Protein AF-A0A7S4KY79-F1 (afdb_monomer_lite)

Secondary structure (DSSP, 8-state):
-HHHHHTT-HHHHHHHHHHHHHTHHHH-----EEEETTEEEE-HHHHHHHHHHHHHHHHHHHHHHHHHHHHHHHHHHHHHHHHHHHHHHHHT---GGGHHHHHHHHHHHHHHHHHHHHHHHHHHHHHHHHHHTT----TT---HHHHHHHHHHH-

Radius of gyration: 24.1 Å; chains: 1; bounding box: 53×26×84 Å

Sequence (155 aa):
TVISKLQDQVEDWLDVLNQLRASRSIFDTVETEKSFGPVTIDFSKVQHGVAMKYDMWHKELIVAFSSILLEKFRQRFNEIHQCRVQLEDQLFVQETSQAVLFLTLMQDLESRKEVWERDNQTFGRAERTLSKHRFRFPSDWFYFENVEGEMMAFM

Structure (mmCIF, N/CA/C/O backbone):
data_AF-A0A7S4KY79-F1
#
_entry.id   AF-A0A7S4KY79-F1
#
loop_
_atom_site.group_PDB
_atom_site.id
_atom_site.type_symbol
_atom_site.label_atom_id
_atom_site.label_alt_id
_atom_site.label_comp_id
_atom_site.label_asym_id
_atom_site.label_entity_id
_atom_site.label_seq_id
_atom_site.pdbx_PDB_ins_code
_atom_site.Cartn_x
_atom_site.Cartn_y
_atom_site.Cartn_z
_atom_site.occupancy
_atom_site.B_iso_or_equiv
_atom_site.auth_seq_id
_atom_site.auth_comp_id
_atom_site.auth_asym_id
_atom_site.auth_atom_id
_atom_site.pdbx_PDB_model_num
ATOM 1 N N . THR A 1 1 ? -3.082 16.019 7.728 1.00 53.12 1 THR A N 1
ATOM 2 C CA . THR A 1 1 ? -3.513 14.757 8.392 1.00 53.12 1 THR A CA 1
ATOM 3 C C . THR A 1 1 ? -2.325 13.806 8.423 1.00 53.12 1 THR A C 1
ATOM 5 O O . THR A 1 1 ? -1.380 14.070 7.700 1.00 53.12 1 THR A O 1
ATOM 8 N N . VAL A 1 2 ? -2.298 12.726 9.214 1.00 58.41 2 VAL A N 1
ATOM 9 C CA . VAL A 1 2 ? -1.157 11.766 9.195 1.00 58.41 2 VAL A CA 1
ATOM 10 C C . VAL A 1 2 ? -0.864 11.254 7.770 1.00 58.41 2 VAL A C 1
ATOM 12 O O . VAL A 1 2 ? 0.290 11.167 7.372 1.00 58.41 2 VAL A O 1
ATOM 15 N N . ILE A 1 3 ? -1.915 11.094 6.961 1.00 63.16 3 ILE A N 1
ATOM 16 C CA . ILE A 1 3 ? -1.880 10.748 5.530 1.00 63.16 3 ILE A CA 1
ATOM 17 C C . ILE A 1 3 ? -0.969 11.675 4.702 1.00 63.16 3 ILE A C 1
ATOM 19 O O . ILE A 1 3 ? -0.220 11.205 3.858 1.00 63.16 3 ILE A O 1
ATOM 23 N N . SER A 1 4 ? -0.966 12.988 4.967 1.00 63.44 4 SER A N 1
ATOM 24 C CA . SER A 1 4 ? -0.142 13.942 4.206 1.00 63.44 4 SER A CA 1
ATOM 25 C C . SER A 1 4 ? 1.340 13.910 4.591 1.00 63.44 4 SER A C 1
ATOM 27 O O . SER A 1 4 ? 2.151 14.519 3.904 1.00 63.44 4 SER A O 1
ATOM 29 N N . LYS A 1 5 ? 1.693 13.250 5.704 1.00 61.88 5 LYS A N 1
ATOM 30 C CA . LYS A 1 5 ? 3.084 13.064 6.142 1.00 61.88 5 LYS A CA 1
ATOM 31 C C . LYS A 1 5 ? 3.700 11.765 5.620 1.00 61.88 5 LYS A C 1
ATOM 33 O O . LYS A 1 5 ? 4.913 11.714 5.503 1.00 61.88 5 LYS A O 1
ATOM 38 N N . LEU A 1 6 ? 2.876 10.758 5.322 1.00 67.81 6 LEU A N 1
ATOM 39 C CA . LEU A 1 6 ? 3.320 9.459 4.804 1.00 67.81 6 LEU A CA 1
ATOM 40 C C . LEU A 1 6 ? 3.678 9.502 3.308 1.00 67.81 6 LEU A C 1
ATOM 42 O O . LEU A 1 6 ? 4.477 8.691 2.855 1.00 67.81 6 LEU A O 1
ATOM 46 N N . GLN A 1 7 ? 3.124 10.470 2.561 1.00 71.81 7 GLN A N 1
ATOM 47 C CA . GLN A 1 7 ? 3.398 10.691 1.132 1.00 71.81 7 GLN A CA 1
ATOM 48 C C . GLN A 1 7 ? 3.420 9.364 0.336 1.00 71.81 7 GLN A C 1
ATOM 50 O O . GLN A 1 7 ? 2.485 8.569 0.442 1.00 71.81 7 GLN A O 1
ATOM 55 N N . ASP A 1 8 ? 4.493 9.132 -0.420 1.00 70.75 8 ASP A N 1
ATOM 56 C CA . ASP A 1 8 ? 4.641 8.090 -1.437 1.00 70.75 8 ASP A CA 1
ATOM 57 C C . ASP A 1 8 ? 5.434 6.861 -0.964 1.00 70.75 8 ASP A C 1
ATOM 59 O O . ASP A 1 8 ? 5.663 5.936 -1.748 1.00 70.75 8 ASP A O 1
ATOM 63 N N . GLN A 1 9 ? 5.889 6.847 0.292 1.00 82.81 9 GLN A N 1
ATOM 64 C CA . GLN A 1 9 ? 6.768 5.799 0.809 1.00 82.81 9 GLN A CA 1
ATOM 65 C C . GLN A 1 9 ? 5.950 4.600 1.290 1.00 82.81 9 GLN A C 1
ATOM 67 O O . GLN A 1 9 ? 5.385 4.596 2.383 1.00 82.81 9 GLN A O 1
ATOM 72 N N . VAL A 1 10 ? 5.881 3.557 0.461 1.00 86.25 10 VAL A N 1
ATOM 73 C CA . VAL A 1 10 ? 5.077 2.350 0.731 1.00 86.25 10 VAL A CA 1
ATOM 74 C C . VAL A 1 10 ? 5.493 1.653 2.034 1.00 86.25 10 VAL A C 1
ATOM 76 O O . VAL A 1 10 ? 4.640 1.094 2.723 1.00 86.25 10 VAL A O 1
ATOM 79 N N . GLU A 1 11 ? 6.772 1.710 2.409 1.00 88.12 11 GLU A N 1
ATOM 80 C CA . GLU A 1 11 ? 7.272 1.114 3.655 1.00 88.12 11 GLU A CA 1
ATOM 81 C C . GLU A 1 11 ? 6.7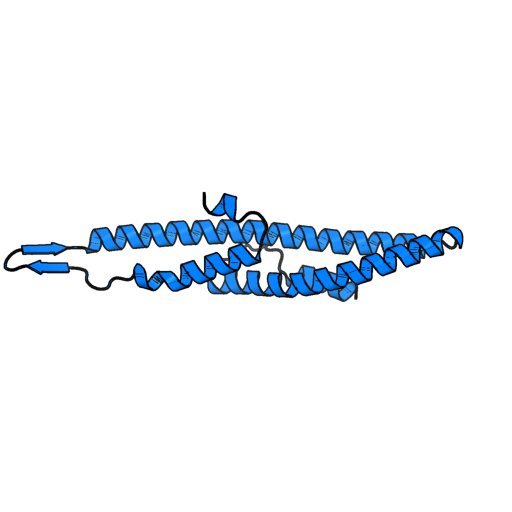25 1.811 4.907 1.00 88.12 11 GLU A C 1
ATOM 83 O O . GLU A 1 11 ? 6.226 1.137 5.809 1.00 88.12 11 GLU A O 1
ATOM 88 N N . ASP A 1 12 ? 6.692 3.145 4.924 1.00 88.25 12 ASP A N 1
ATOM 89 C CA . ASP A 1 12 ? 6.145 3.905 6.054 1.00 88.25 12 ASP A CA 1
ATOM 90 C C . ASP A 1 12 ? 4.650 3.607 6.252 1.00 88.25 12 ASP A C 1
ATOM 92 O O . ASP A 1 12 ? 4.155 3.467 7.375 1.00 88.25 12 ASP A O 1
ATOM 96 N N . TRP A 1 13 ? 3.914 3.451 5.148 1.00 90.19 13 TRP A N 1
ATOM 97 C CA . TRP A 1 13 ? 2.513 3.036 5.181 1.00 90.19 13 TRP A CA 1
ATOM 98 C C . TRP A 1 13 ? 2.330 1.632 5.761 1.00 90.19 13 TRP A C 1
ATOM 100 O O . TRP A 1 13 ? 1.423 1.413 6.571 1.00 90.19 13 TRP A O 1
ATOM 110 N N . LEU A 1 14 ? 3.183 0.682 5.370 1.00 89.56 14 LEU A N 1
ATOM 111 C CA . LEU A 1 14 ? 3.173 -0.674 5.917 1.00 89.56 14 LEU A CA 1
ATOM 112 C C . LEU A 1 14 ? 3.397 -0.663 7.432 1.00 89.56 14 LEU A C 1
ATOM 114 O O . LEU A 1 14 ? 2.678 -1.350 8.164 1.00 89.56 14 LEU A O 1
ATOM 118 N N . ASP A 1 15 ? 4.342 0.140 7.910 1.00 89.38 15 ASP A N 1
ATOM 119 C CA . ASP A 1 15 ? 4.643 0.260 9.334 1.00 89.38 15 ASP A CA 1
ATOM 120 C C . ASP A 1 15 ? 3.480 0.870 10.116 1.00 89.38 15 ASP A C 1
ATOM 122 O O . ASP A 1 15 ? 3.075 0.320 11.146 1.00 89.38 15 ASP A O 1
ATOM 126 N N . VAL A 1 16 ? 2.865 1.938 9.602 1.00 89.12 16 VAL A N 1
ATOM 127 C CA . VAL A 1 16 ? 1.680 2.542 10.228 1.00 89.12 16 VAL A CA 1
ATOM 128 C C . VAL A 1 16 ? 0.514 1.559 10.292 1.00 89.12 16 VAL A C 1
ATOM 130 O O . VAL A 1 16 ? -0.136 1.455 11.334 1.00 89.12 16 VAL A O 1
ATOM 133 N N . LEU A 1 17 ? 0.244 0.802 9.225 1.00 89.00 17 LEU A N 1
ATOM 134 C CA . LEU A 1 17 ? -0.842 -0.184 9.220 1.00 89.00 17 LEU A CA 1
ATOM 135 C C . LEU A 1 17 ? -0.587 -1.329 10.209 1.00 89.00 17 LEU A C 1
ATOM 137 O O . LEU A 1 17 ? -1.511 -1.754 10.912 1.00 89.00 17 LEU A O 1
ATOM 141 N N . ASN A 1 18 ? 0.662 -1.785 10.326 1.00 88.31 18 ASN A N 1
ATOM 142 C CA . ASN A 1 18 ? 1.048 -2.794 11.312 1.00 88.31 18 ASN A CA 1
ATOM 143 C C . ASN A 1 18 ? 0.886 -2.276 12.748 1.00 88.31 18 ASN A C 1
ATOM 145 O O . ASN A 1 18 ? 0.319 -2.975 13.593 1.00 88.31 18 ASN A O 1
ATOM 149 N N . GLN A 1 19 ? 1.311 -1.040 13.022 1.00 87.31 19 GLN A N 1
ATOM 150 C CA . GLN A 1 19 ? 1.137 -0.402 14.330 1.00 87.31 19 GLN A CA 1
ATOM 151 C C . GLN A 1 19 ? -0.341 -0.185 14.670 1.00 87.31 19 GLN A C 1
ATOM 153 O O . GLN A 1 19 ? -0.767 -0.466 15.791 1.00 87.31 19 GLN A O 1
ATOM 158 N N . LEU A 1 20 ? -1.151 0.253 13.701 1.00 85.94 20 LEU A N 1
ATOM 159 C CA . LEU A 1 20 ? -2.594 0.427 13.872 1.00 85.94 20 LEU A CA 1
ATOM 160 C C . LEU A 1 20 ? -3.285 -0.896 14.211 1.00 85.94 20 LEU A C 1
ATOM 162 O O . LEU A 1 20 ? -4.198 -0.938 15.035 1.00 85.94 20 LEU A O 1
ATOM 166 N N . ARG A 1 21 ? -2.849 -1.995 13.590 1.00 83.50 21 ARG A N 1
ATOM 167 C CA . ARG A 1 21 ? -3.358 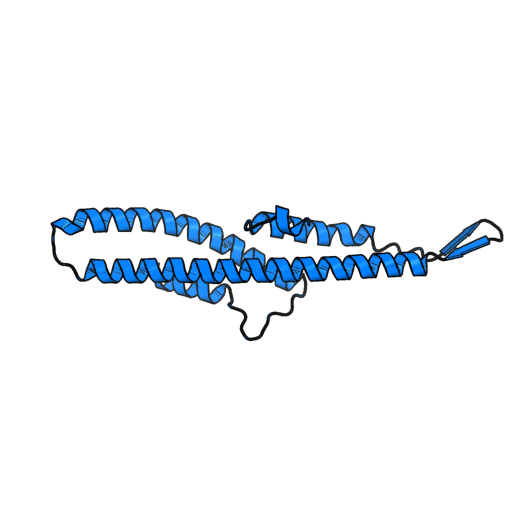-3.332 13.901 1.00 83.50 21 ARG A CA 1
ATOM 168 C C . ARG A 1 21 ? -2.957 -3.777 15.307 1.00 83.50 21 ARG A C 1
ATOM 170 O O . ARG A 1 21 ? -3.791 -4.344 16.009 1.00 83.50 21 ARG A O 1
ATOM 177 N N . ALA A 1 22 ? -1.711 -3.533 15.709 1.00 84.81 22 ALA A N 1
ATOM 178 C CA . ALA A 1 22 ? -1.210 -3.897 17.032 1.00 84.81 22 ALA A CA 1
ATOM 179 C C . ALA A 1 22 ? -1.895 -3.103 18.157 1.00 84.81 22 ALA A C 1
ATOM 181 O O . ALA A 1 22 ? -2.168 -3.654 19.217 1.00 84.81 22 ALA A O 1
ATOM 182 N N . SER A 1 23 ? -2.232 -1.833 17.917 1.00 83.50 23 SER A N 1
ATOM 183 C CA . SER A 1 23 ? -2.888 -0.976 18.911 1.00 83.50 23 SER A CA 1
ATOM 184 C C 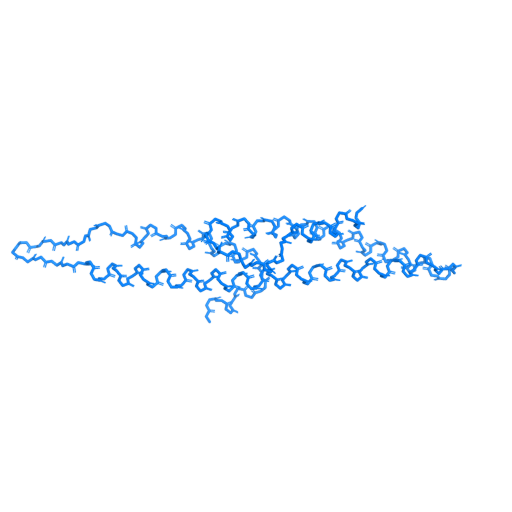. SER A 1 23 ? -4.372 -1.279 19.124 1.00 83.50 23 SER A C 1
ATOM 186 O O . SER A 1 23 ? -4.954 -0.770 20.079 1.00 83.50 23 SER A O 1
ATOM 188 N N . ARG A 1 24 ? -4.992 -2.141 18.301 1.00 80.56 24 ARG A N 1
ATOM 189 C CA . ARG A 1 24 ? -6.413 -2.510 18.421 1.00 80.56 24 ARG A CA 1
ATOM 190 C C . ARG A 1 24 ? -6.790 -2.980 19.830 1.00 80.56 24 ARG A C 1
ATOM 192 O O . ARG A 1 24 ? -7.827 -2.579 20.344 1.00 80.56 24 ARG A O 1
ATOM 199 N N . SER A 1 25 ? -5.925 -3.761 20.478 1.00 76.00 25 SER A N 1
ATOM 200 C CA . SER A 1 25 ? -6.184 -4.289 21.824 1.00 76.00 25 SER A CA 1
ATOM 201 C C . SER A 1 25 ? -6.292 -3.207 22.901 1.00 76.00 25 SER A C 1
ATOM 203 O O . SER A 1 25 ? -6.847 -3.466 23.960 1.00 76.00 25 SER A O 1
ATOM 205 N N . ILE A 1 26 ? -5.764 -2.003 22.654 1.00 75.31 26 ILE A N 1
ATOM 206 C CA . ILE A 1 26 ? -5.868 -0.857 23.572 1.00 75.31 26 ILE A CA 1
ATOM 207 C C . ILE A 1 26 ? -7.297 -0.293 23.566 1.00 75.31 26 ILE A C 1
ATOM 209 O O . ILE A 1 26 ? -7.742 0.281 24.555 1.00 75.31 26 ILE A O 1
ATOM 213 N N . PHE A 1 27 ? -8.017 -0.457 22.455 1.00 70.94 27 PHE A N 1
ATOM 214 C CA . PHE A 1 27 ? -9.378 0.047 22.279 1.00 70.94 27 PHE A CA 1
ATOM 215 C C . PHE A 1 27 ? -10.452 -0.999 22.628 1.00 70.94 27 PHE A C 1
ATOM 217 O O . PHE A 1 27 ? -11.588 -0.622 22.913 1.00 70.94 27 PHE A O 1
ATOM 224 N N . ASP A 1 28 ? -10.090 -2.285 22.671 1.00 68.00 28 ASP A N 1
ATOM 225 C CA . ASP A 1 28 ? -10.958 -3.408 23.053 1.00 68.00 28 ASP A CA 1
ATOM 226 C C . ASP A 1 28 ? -11.011 -3.591 24.593 1.00 68.00 28 ASP A C 1
ATOM 228 O O . ASP A 1 28 ? -10.607 -4.620 25.139 1.00 68.00 28 ASP A O 1
ATOM 232 N N . THR A 1 29 ? -11.501 -2.586 25.329 1.00 68.12 29 THR A N 1
ATOM 233 C CA . THR A 1 29 ? -11.747 -2.721 26.780 1.00 68.12 29 THR A CA 1
ATOM 234 C C . THR A 1 29 ? -13.028 -3.520 27.028 1.00 68.12 29 THR A C 1
ATOM 236 O O . THR A 1 29 ? -14.097 -3.131 26.570 1.00 68.12 29 THR A O 1
ATOM 239 N N . VAL A 1 30 ? -12.936 -4.616 27.788 1.00 66.31 30 VAL A N 1
ATOM 240 C CA . VAL A 1 30 ? -14.064 -5.542 28.039 1.00 66.31 30 VAL A CA 1
ATOM 241 C C . VAL A 1 30 ? -15.009 -5.047 29.146 1.00 66.31 30 VAL A C 1
ATOM 243 O O . VAL A 1 30 ? -16.166 -5.446 29.208 1.00 66.31 30 VAL A O 1
ATOM 246 N N . GLU A 1 31 ? -14.529 -4.179 30.038 1.00 75.19 31 GLU A N 1
ATOM 247 C CA . GLU A 1 31 ? -15.269 -3.749 31.229 1.00 75.19 31 GLU A CA 1
ATOM 248 C C . GLU A 1 31 ? -16.308 -2.671 30.871 1.00 75.19 31 GLU A C 1
ATOM 250 O O . GLU A 1 31 ? -15.979 -1.496 30.720 1.00 75.19 31 GLU A O 1
ATOM 255 N N . THR A 1 32 ? -17.563 -3.077 30.668 1.00 80.75 32 THR A N 1
ATOM 256 C CA . THR A 1 32 ? -18.662 -2.202 30.216 1.00 80.75 32 THR A CA 1
ATOM 257 C C . THR A 1 32 ? -19.258 -1.354 31.330 1.00 80.75 32 THR A C 1
ATOM 259 O O . THR A 1 32 ? -19.921 -0.361 31.054 1.00 80.75 32 THR A O 1
ATOM 262 N N . GLU A 1 33 ? -19.025 -1.713 32.587 1.00 84.81 33 GLU A N 1
ATOM 263 C CA . GLU A 1 33 ? -19.564 -1.010 33.741 1.00 84.81 33 GLU A CA 1
ATOM 264 C C . GLU A 1 33 ? -18.609 -1.077 34.927 1.00 84.81 33 GLU A C 1
ATOM 266 O O . GLU A 1 33 ? -17.835 -2.022 35.073 1.00 84.81 33 GLU A O 1
ATOM 271 N N . LYS A 1 34 ? -18.676 -0.078 35.805 1.00 88.31 34 LYS A N 1
ATOM 272 C CA . LYS A 1 34 ? -17.945 -0.090 37.069 1.00 88.31 34 LYS A CA 1
ATOM 273 C C . LYS A 1 34 ? -18.809 0.431 38.196 1.00 88.31 34 LYS A C 1
ATOM 275 O O . LYS A 1 34 ? -19.352 1.534 38.124 1.00 88.31 34 LYS A O 1
ATOM 280 N N . SER A 1 35 ? -18.896 -0.373 39.248 1.00 89.56 35 SER A N 1
ATOM 281 C CA . SER A 1 35 ? -19.703 -0.078 40.426 1.00 89.56 35 SER A CA 1
ATOM 282 C C . SER A 1 35 ? -18.836 0.424 41.580 1.00 89.56 35 SER A C 1
ATOM 284 O O . SER A 1 35 ? -17.790 -0.143 41.892 1.00 89.56 35 SER A O 1
ATOM 286 N N . PHE A 1 36 ? -19.293 1.493 42.226 1.00 89.75 36 PHE A N 1
ATOM 287 C CA . PHE A 1 36 ? -18.709 2.114 43.408 1.00 89.75 36 PHE A CA 1
ATOM 288 C C . PHE A 1 36 ? -19.808 2.260 44.467 1.00 89.75 36 PHE A C 1
ATOM 290 O O . PHE A 1 36 ? -20.601 3.204 44.439 1.00 89.75 36 PHE A O 1
ATOM 297 N N . GLY A 1 37 ? -19.884 1.307 45.400 1.00 89.06 37 GLY A N 1
ATOM 298 C CA . GLY A 1 37 ? -20.979 1.262 46.373 1.00 89.06 37 GLY A CA 1
ATOM 299 C C . GLY A 1 37 ? -22.343 1.184 45.663 1.00 89.06 37 GLY A C 1
ATOM 300 O O . GLY A 1 37 ? -22.531 0.271 44.864 1.00 89.06 37 GLY A O 1
ATOM 301 N N . PRO A 1 38 ? -23.288 2.112 45.912 1.00 90.06 38 PRO A N 1
ATOM 302 C CA . PRO A 1 38 ? -24.603 2.119 45.264 1.00 90.06 38 PRO A CA 1
ATOM 303 C C . PRO A 1 38 ? -24.623 2.762 43.862 1.00 90.06 38 PRO A C 1
ATOM 305 O O . PRO A 1 38 ? -25.692 2.865 43.266 1.00 90.06 38 PRO A O 1
ATOM 308 N N . VAL A 1 39 ? -23.489 3.250 43.347 1.00 91.12 39 VAL A N 1
ATOM 309 C CA . VAL A 1 39 ? -23.406 3.937 42.047 1.00 91.12 39 VAL A CA 1
ATOM 310 C C . VAL A 1 39 ? -22.769 3.020 41.008 1.00 91.12 39 VAL A C 1
ATOM 312 O O . VAL A 1 39 ? -21.678 2.507 41.241 1.00 91.12 39 VAL A O 1
ATOM 315 N N . THR A 1 40 ? -23.390 2.884 39.836 1.00 89.81 40 THR A N 1
ATOM 316 C CA . THR A 1 40 ? -22.839 2.155 38.682 1.00 89.81 40 THR A CA 1
ATOM 317 C C . THR A 1 40 ? -22.633 3.118 37.519 1.00 89.81 40 THR A C 1
ATOM 319 O O . THR A 1 40 ? -23.539 3.867 37.155 1.00 89.81 40 THR A O 1
ATOM 322 N N . ILE A 1 41 ? -21.431 3.119 36.948 1.00 89.62 41 ILE A N 1
ATOM 323 C CA . ILE A 1 41 ? -21.083 3.896 35.756 1.00 89.62 41 ILE A CA 1
ATOM 324 C C . ILE A 1 41 ? -21.033 2.941 34.565 1.00 89.62 41 ILE A C 1
ATOM 326 O O . ILE A 1 41 ? -20.264 1.987 34.593 1.00 89.62 41 ILE A O 1
ATOM 330 N N . ASP A 1 42 ? -21.819 3.220 33.525 1.00 88.38 42 ASP A N 1
ATOM 331 C CA . ASP A 1 42 ? -21.831 2.479 32.259 1.00 88.38 42 ASP A CA 1
ATOM 332 C C . ASP A 1 42 ? -20.888 3.140 31.237 1.00 88.38 42 ASP A C 1
ATOM 334 O O . ASP A 1 42 ? -21.054 4.304 30.857 1.00 88.38 42 ASP A O 1
ATOM 338 N N . PHE A 1 43 ? -19.889 2.388 30.782 1.00 87.50 43 PHE A N 1
ATOM 339 C CA . PHE A 1 43 ? -18.914 2.793 29.774 1.00 87.50 43 PHE A CA 1
ATOM 340 C C . PHE A 1 43 ? -19.285 2.350 28.353 1.00 87.50 43 PHE A C 1
ATOM 342 O O . PHE A 1 43 ? -18.603 2.757 27.409 1.00 87.50 43 PHE A O 1
ATOM 349 N N . SER A 1 44 ? -20.365 1.588 28.157 1.00 86.69 44 SER A N 1
ATOM 350 C CA . SER A 1 44 ? -20.747 0.995 26.863 1.00 86.69 44 SER A CA 1
ATOM 351 C C . SER A 1 44 ? -20.852 2.035 25.745 1.00 86.69 44 SER A C 1
ATOM 353 O O . SER A 1 44 ? -20.376 1.821 24.630 1.00 86.69 44 SER A O 1
ATOM 355 N N . LYS A 1 45 ? -21.417 3.217 26.037 1.00 85.50 45 LYS A N 1
ATOM 356 C CA . LYS A 1 45 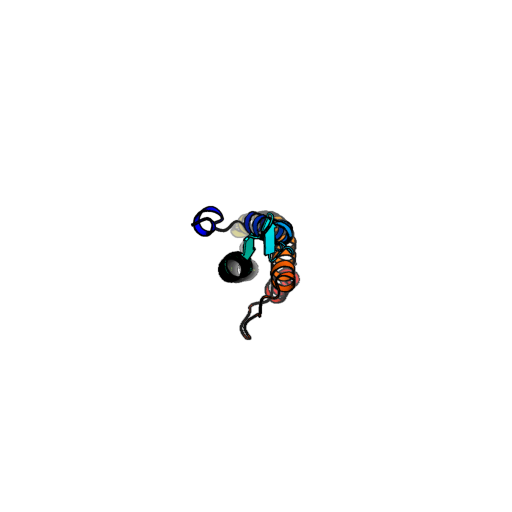? -21.511 4.320 25.060 1.00 85.50 45 LYS A CA 1
ATOM 357 C C . LYS A 1 45 ? -20.143 4.877 24.665 1.00 85.50 45 LYS A C 1
ATOM 359 O O . LYS A 1 45 ? -19.924 5.190 23.496 1.00 85.50 45 LYS A O 1
ATOM 364 N N . VAL A 1 46 ? -19.232 5.011 25.630 1.00 86.00 46 VAL A N 1
ATOM 365 C CA . VAL A 1 46 ? -17.872 5.513 25.388 1.00 86.00 46 VAL A CA 1
ATOM 366 C C . VAL A 1 46 ? -17.088 4.494 24.567 1.00 86.00 46 VAL A C 1
ATOM 368 O O . VAL A 1 46 ? -16.487 4.868 23.564 1.00 86.00 46 VAL A O 1
ATOM 371 N N . GLN A 1 47 ? -17.168 3.213 24.929 1.00 83.44 47 GLN A N 1
ATOM 372 C CA . GLN A 1 47 ? -16.541 2.116 24.188 1.00 83.44 47 GLN A CA 1
ATOM 373 C C . GLN A 1 47 ? -17.036 2.054 22.744 1.00 83.44 47 GLN A C 1
ATOM 375 O O . GLN A 1 47 ? -16.226 2.035 21.819 1.00 83.44 47 GLN A O 1
ATOM 380 N N . HIS A 1 48 ? -18.353 2.117 22.532 1.00 85.94 48 HIS A N 1
ATOM 381 C CA . HIS A 1 48 ? -18.926 2.135 21.189 1.00 85.94 48 HIS A CA 1
ATOM 382 C C . HIS A 1 48 ? -18.435 3.339 20.371 1.00 85.94 48 HIS A C 1
ATOM 384 O O . HIS A 1 48 ? -18.051 3.188 19.213 1.00 85.94 48 HIS A O 1
ATOM 390 N N . GLY A 1 49 ? -18.380 4.531 20.977 1.00 88.19 49 GLY A N 1
ATOM 391 C CA . GLY A 1 49 ? -17.863 5.730 20.314 1.00 88.19 49 GLY A CA 1
ATOM 392 C C . GLY A 1 49 ? -16.381 5.629 19.933 1.00 88.19 49 GLY A C 1
ATOM 393 O O . GLY A 1 49 ? -15.990 6.083 18.857 1.00 88.19 49 GLY A O 1
ATOM 394 N N . VAL A 1 50 ? -15.557 5.019 20.789 1.00 87.44 50 VAL A N 1
ATOM 395 C CA . VAL A 1 50 ? -14.131 4.776 20.521 1.00 87.44 50 VAL A CA 1
ATOM 396 C C . VAL A 1 50 ? -13.954 3.750 19.400 1.00 87.44 50 VAL A C 1
ATOM 398 O O . VAL A 1 50 ? -13.221 4.024 18.450 1.00 87.44 50 VAL A O 1
ATOM 401 N N . ALA A 1 51 ? -14.673 2.625 19.459 1.00 85.75 51 ALA A N 1
ATOM 402 C CA . ALA A 1 51 ? -14.639 1.588 18.429 1.00 85.75 51 ALA A CA 1
ATOM 403 C C . ALA A 1 51 ? -15.055 2.136 17.053 1.00 85.75 51 ALA A C 1
ATOM 405 O O . ALA A 1 51 ? -14.350 1.941 16.066 1.00 85.75 51 ALA A O 1
ATOM 406 N N . MET A 1 52 ? -16.136 2.921 16.995 1.00 88.56 52 MET A N 1
ATOM 407 C CA . MET A 1 52 ? -16.594 3.550 15.751 1.00 88.56 52 MET A CA 1
ATOM 408 C C . MET A 1 52 ? -15.561 4.509 15.151 1.00 88.56 52 MET A C 1
ATOM 410 O O . MET A 1 52 ? -15.358 4.511 13.937 1.00 88.56 52 MET A O 1
ATOM 414 N N . LYS A 1 53 ? -14.871 5.308 15.979 1.00 88.81 53 LYS A N 1
ATOM 415 C CA . LYS A 1 53 ? -13.788 6.181 15.495 1.00 88.81 53 LYS A CA 1
ATOM 416 C C . LYS A 1 53 ? -12.596 5.384 14.975 1.00 88.81 53 LYS A C 1
ATOM 418 O O . LYS A 1 53 ? -12.035 5.761 13.949 1.00 88.81 53 LYS A O 1
ATOM 423 N N . TYR A 1 54 ? -12.228 4.299 15.657 1.00 87.94 54 TYR A N 1
ATOM 424 C CA . TYR A 1 54 ? -11.157 3.415 15.205 1.00 87.94 54 TYR A CA 1
ATOM 425 C C . TYR A 1 54 ? -11.487 2.805 13.838 1.00 87.94 54 TYR A C 1
ATOM 427 O O . TYR A 1 54 ? -10.680 2.923 12.919 1.00 87.94 54 TYR A O 1
ATOM 435 N N . ASP A 1 55 ? -12.682 2.232 13.672 1.00 88.00 55 ASP A N 1
ATOM 436 C CA . ASP A 1 55 ? -13.114 1.624 12.408 1.00 88.00 55 ASP A CA 1
ATOM 437 C C . ASP A 1 55 ? -13.160 2.646 11.263 1.00 88.00 55 ASP A C 1
ATOM 439 O O . ASP A 1 55 ? -12.749 2.352 10.138 1.00 88.00 55 ASP A O 1
ATOM 443 N N . MET A 1 56 ? -13.619 3.868 11.553 1.00 89.56 56 MET A N 1
ATOM 444 C CA . MET A 1 56 ? -13.625 4.973 10.594 1.00 89.56 56 MET A CA 1
ATOM 445 C C . MET A 1 56 ? -12.206 5.312 10.120 1.00 89.56 56 MET A C 1
ATOM 447 O O . MET A 1 56 ? -11.947 5.298 8.917 1.00 89.56 56 MET A O 1
ATOM 451 N N . TRP A 1 57 ? -11.272 5.556 11.045 1.00 88.44 57 TRP A N 1
ATOM 452 C CA . TRP A 1 57 ? -9.884 5.879 10.699 1.00 88.44 57 TRP A CA 1
ATOM 453 C C . TRP A 1 57 ? -9.159 4.719 10.020 1.00 88.44 57 TRP A C 1
ATOM 455 O O . TRP A 1 57 ? -8.402 4.933 9.075 1.00 88.44 57 TRP A O 1
ATOM 465 N N . HIS A 1 58 ? -9.401 3.486 10.465 1.00 89.12 58 HIS A N 1
ATOM 466 C CA . HIS A 1 58 ? -8.851 2.279 9.849 1.00 89.12 58 HIS A CA 1
ATOM 467 C C . HIS A 1 58 ? -9.282 2.162 8.388 1.00 89.12 58 HIS A C 1
ATOM 469 O O . HIS A 1 58 ? -8.434 1.981 7.512 1.00 89.12 58 HIS A O 1
ATOM 475 N N . LYS A 1 59 ? -10.574 2.366 8.107 1.00 90.44 59 LYS A N 1
ATOM 476 C CA . LYS A 1 59 ? -11.105 2.379 6.742 1.00 90.44 59 LYS A CA 1
ATOM 477 C C . LYS A 1 59 ? -10.489 3.494 5.895 1.00 90.44 59 LYS A C 1
ATOM 479 O O . LYS A 1 59 ? -10.080 3.227 4.769 1.00 90.44 59 LYS A O 1
ATOM 484 N N . GLU A 1 60 ? -10.410 4.718 6.416 1.00 90.56 60 GLU A N 1
ATOM 485 C CA . GLU A 1 60 ? -9.812 5.858 5.704 1.00 90.56 60 GLU A CA 1
ATOM 486 C C . GLU A 1 60 ? -8.345 5.606 5.338 1.00 90.56 60 GLU A C 1
ATOM 488 O O . GLU A 1 60 ? -7.943 5.841 4.198 1.00 90.56 60 GLU A O 1
ATOM 493 N N . LEU A 1 61 ? -7.554 5.078 6.278 1.00 89.81 61 LEU A N 1
ATOM 494 C CA . LEU A 1 61 ? -6.139 4.777 6.061 1.00 89.81 61 LEU A CA 1
ATOM 495 C C . LEU A 1 61 ? -5.935 3.681 5.017 1.00 89.81 61 LEU A C 1
ATOM 497 O O . LEU A 1 61 ? -5.070 3.817 4.157 1.00 89.81 61 LEU A O 1
ATOM 501 N N . ILE A 1 62 ? -6.743 2.620 5.058 1.00 91.12 62 ILE A N 1
ATOM 502 C CA . ILE A 1 62 ? -6.670 1.539 4.069 1.00 91.12 62 ILE A CA 1
ATOM 503 C C . ILE A 1 62 ? -7.018 2.052 2.674 1.00 91.12 62 ILE A C 1
ATOM 505 O O . ILE A 1 62 ? -6.322 1.722 1.717 1.00 91.12 62 ILE A O 1
ATOM 509 N N . VAL A 1 63 ? -8.077 2.859 2.552 1.00 91.19 63 VAL A N 1
ATOM 510 C CA . VAL A 1 63 ? -8.471 3.438 1.262 1.00 91.19 63 VAL A CA 1
ATOM 511 C C . VAL A 1 63 ? -7.354 4.332 0.725 1.00 91.19 63 VAL A C 1
ATOM 513 O O . VAL A 1 63 ? -6.952 4.160 -0.424 1.00 91.19 63 VAL A O 1
ATOM 516 N N . ALA A 1 64 ? -6.796 5.218 1.554 1.00 91.00 64 ALA A N 1
ATOM 517 C CA . ALA A 1 64 ? -5.683 6.077 1.156 1.00 91.00 64 ALA A CA 1
ATOM 518 C C . ALA A 1 64 ? -4.458 5.265 0.698 1.00 91.00 64 ALA A C 1
ATOM 520 O O . ALA A 1 64 ? -3.924 5.520 -0.380 1.00 91.00 64 ALA A O 1
ATOM 521 N N . PHE A 1 65 ? -4.065 4.246 1.469 1.00 91.31 65 PHE A N 1
ATOM 522 C CA . PHE A 1 65 ? -2.948 3.374 1.116 1.00 91.31 65 PHE A CA 1
ATOM 523 C C . PHE A 1 65 ? -3.190 2.617 -0.194 1.00 91.31 65 PHE A C 1
ATOM 525 O O . PHE A 1 65 ? -2.292 2.534 -1.026 1.00 91.31 65 PHE A O 1
ATOM 532 N N . SER A 1 66 ? -4.406 2.101 -0.408 1.00 91.00 66 SER A N 1
ATOM 533 C CA . SER A 1 66 ? -4.749 1.384 -1.640 1.00 91.00 66 SER A CA 1
ATOM 534 C C . SER A 1 66 ? -4.620 2.270 -2.883 1.00 91.00 66 SER A C 1
ATOM 536 O O . SER A 1 66 ? -4.078 1.828 -3.891 1.00 91.00 66 SER A O 1
ATOM 538 N N . SER A 1 67 ? -5.032 3.538 -2.801 1.00 90.56 67 SER A N 1
ATOM 539 C CA . SER A 1 67 ? -4.904 4.483 -3.913 1.00 90.56 67 SER A CA 1
ATOM 540 C C . SER A 1 67 ? -3.441 4.757 -4.262 1.00 90.56 67 SER A C 1
ATOM 542 O O . SER A 1 67 ? -3.075 4.710 -5.433 1.00 90.56 67 SER A O 1
ATOM 544 N N . ILE A 1 68 ? -2.599 4.976 -3.246 1.00 90.06 68 ILE A N 1
ATOM 545 C CA . ILE A 1 68 ? -1.158 5.214 -3.426 1.00 90.06 68 ILE A CA 1
ATOM 546 C C . ILE A 1 68 ? -0.485 3.975 -4.019 1.00 90.06 68 ILE A C 1
ATOM 548 O O . ILE A 1 68 ? 0.301 4.078 -4.957 1.00 90.06 68 ILE A O 1
ATOM 552 N N . LEU A 1 69 ? -0.820 2.788 -3.509 1.00 90.50 69 LEU A N 1
ATOM 553 C CA . LEU A 1 69 ? -0.258 1.538 -4.009 1.00 90.50 69 LEU A CA 1
ATOM 554 C C . LEU A 1 69 ? -0.622 1.302 -5.481 1.00 90.50 69 LEU A C 1
ATOM 556 O O . LEU A 1 69 ? 0.242 0.941 -6.277 1.00 90.50 69 LEU A O 1
ATOM 560 N N . LEU A 1 70 ? -1.877 1.562 -5.854 1.00 90.50 70 LEU A N 1
ATOM 561 C CA . LEU A 1 70 ? -2.347 1.435 -7.231 1.00 90.50 70 LEU A CA 1
ATOM 562 C C . LEU A 1 70 ? -1.621 2.400 -8.178 1.00 90.50 70 LEU A C 1
ATOM 564 O O . LEU A 1 70 ? -1.249 2.019 -9.290 1.00 90.50 70 LEU A O 1
ATOM 568 N N . GLU A 1 71 ? -1.403 3.641 -7.743 1.00 90.25 71 GLU A N 1
ATOM 569 C CA . GLU A 1 71 ? -0.629 4.629 -8.495 1.00 90.25 71 GLU A CA 1
ATOM 570 C C . GLU A 1 71 ? 0.821 4.168 -8.693 1.00 90.25 71 GLU A C 1
ATOM 572 O O . GLU A 1 71 ? 1.320 4.196 -9.819 1.00 90.25 71 GLU A O 1
ATOM 577 N N . LYS A 1 72 ? 1.463 3.639 -7.643 1.00 88.50 72 LYS A N 1
ATOM 578 C CA . LYS A 1 72 ? 2.827 3.094 -7.726 1.00 88.50 72 LYS A CA 1
ATOM 579 C C . LYS A 1 72 ? 2.929 1.895 -8.662 1.00 88.50 72 LYS A C 1
ATOM 581 O O . LYS A 1 72 ? 3.878 1.827 -9.441 1.00 88.50 72 LYS A O 1
ATOM 586 N N . PHE A 1 73 ? 1.952 0.987 -8.656 1.00 88.12 73 PHE A N 1
ATOM 587 C CA . PHE A 1 73 ? 1.937 -0.133 -9.599 1.00 88.12 73 PHE A CA 1
ATOM 588 C C . PHE A 1 73 ? 1.840 0.342 -11.051 1.00 88.12 73 PHE A C 1
ATOM 590 O O . PHE A 1 73 ? 2.601 -0.119 -11.900 1.00 88.12 73 PHE A O 1
ATOM 597 N N . ARG A 1 74 ? 0.947 1.298 -11.340 1.00 89.38 74 ARG A N 1
ATOM 598 C CA . ARG A 1 74 ? 0.796 1.875 -12.687 1.00 89.38 74 ARG A CA 1
ATOM 599 C C . ARG A 1 74 ? 2.047 2.624 -13.133 1.00 89.38 74 ARG A C 1
ATOM 601 O O . ARG A 1 74 ? 2.460 2.486 -14.282 1.00 89.38 74 ARG A O 1
ATOM 608 N N . GLN A 1 75 ? 2.655 3.396 -12.234 1.00 89.19 75 GLN A N 1
ATOM 609 C CA . GLN A 1 75 ? 3.910 4.090 -12.500 1.00 89.19 75 GLN A CA 1
ATOM 610 C C . GLN A 1 75 ? 5.010 3.085 -12.863 1.0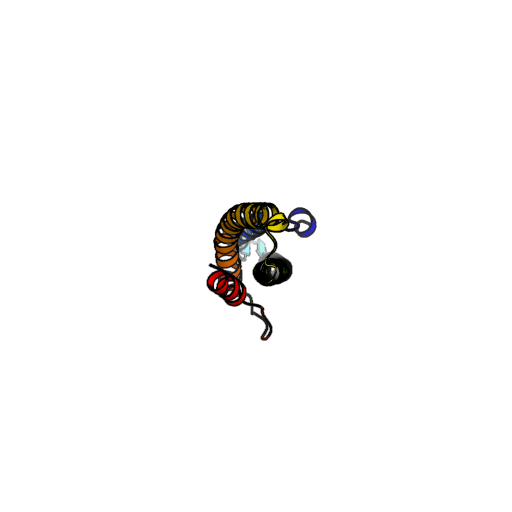0 89.19 75 GLN A C 1
ATOM 612 O O . GLN A 1 75 ? 5.632 3.224 -13.914 1.00 89.19 75 GLN A O 1
ATOM 617 N N . ARG A 1 76 ? 5.195 2.035 -12.051 1.00 87.44 76 ARG A N 1
ATOM 618 C CA . ARG A 1 76 ? 6.229 1.023 -12.293 1.00 87.44 76 ARG A CA 1
ATOM 619 C C . ARG A 1 76 ? 5.993 0.239 -13.582 1.00 87.44 76 ARG A C 1
ATOM 621 O O . ARG A 1 76 ? 6.935 0.025 -14.336 1.00 87.44 76 ARG A O 1
ATOM 628 N N . PHE A 1 77 ? 4.749 -0.137 -13.871 1.00 87.31 77 PHE A N 1
ATOM 629 C CA . PHE A 1 77 ? 4.394 -0.779 -15.139 1.00 87.31 77 PHE A CA 1
ATOM 630 C C . PHE A 1 77 ? 4.783 0.094 -16.342 1.00 87.31 77 PHE A C 1
ATOM 632 O O . PHE A 1 77 ? 5.432 -0.384 -17.270 1.00 87.31 77 PHE A O 1
ATOM 639 N N . ASN A 1 78 ? 4.445 1.387 -16.309 1.00 89.81 78 ASN A N 1
ATOM 640 C CA . ASN A 1 78 ? 4.782 2.315 -17.389 1.00 89.81 78 ASN A CA 1
ATOM 641 C C . ASN A 1 78 ? 6.296 2.533 -17.530 1.00 89.81 78 ASN A C 1
ATOM 643 O O . ASN A 1 78 ? 6.784 2.613 -18.655 1.00 89.81 78 ASN A O 1
ATOM 647 N N . GLU A 1 79 ? 7.038 2.608 -16.420 1.00 88.44 79 GLU A N 1
ATOM 648 C CA . GLU A 1 79 ? 8.506 2.703 -16.425 1.00 88.44 79 GLU A CA 1
ATOM 649 C C . GLU A 1 79 ? 9.144 1.489 -17.123 1.00 88.44 79 GLU A C 1
ATOM 651 O O . GLU A 1 79 ? 9.970 1.661 -18.019 1.00 88.44 79 GLU A O 1
ATOM 656 N N . ILE A 1 80 ? 8.722 0.268 -16.767 1.00 86.94 80 ILE A N 1
ATOM 657 C CA . ILE A 1 80 ? 9.214 -0.974 -17.388 1.00 86.94 80 ILE A CA 1
ATOM 658 C C . ILE A 1 80 ? 8.852 -1.005 -18.879 1.00 86.94 80 ILE A C 1
ATOM 660 O O . ILE A 1 80 ? 9.709 -1.269 -19.725 1.00 86.94 80 ILE A O 1
ATOM 664 N N . HIS A 1 81 ? 7.603 -0.675 -19.214 1.00 87.62 81 HIS A N 1
ATOM 665 C CA . HIS A 1 81 ? 7.127 -0.662 -20.594 1.00 87.62 81 HIS A CA 1
ATOM 666 C C . HIS A 1 81 ? 7.918 0.317 -21.476 1.00 87.62 81 HIS A C 1
ATOM 668 O O . HIS A 1 81 ? 8.346 -0.043 -22.572 1.00 87.62 81 HIS A O 1
ATOM 674 N N . GLN A 1 82 ? 8.163 1.539 -20.994 1.00 87.94 82 GLN A N 1
ATOM 675 C CA . GLN A 1 82 ? 8.942 2.542 -21.725 1.00 87.94 82 GLN A CA 1
ATOM 676 C C . GLN A 1 82 ? 10.393 2.103 -21.938 1.00 87.94 82 GLN A C 1
ATOM 678 O O . GLN A 1 82 ? 10.908 2.255 -23.045 1.00 87.94 82 GLN A O 1
ATOM 683 N N . CYS A 1 83 ? 11.035 1.521 -20.920 1.00 85.12 83 CYS A N 1
ATOM 684 C CA . CYS A 1 83 ? 12.383 0.968 -21.051 1.00 85.12 83 CYS A CA 1
ATOM 685 C C . CYS A 1 83 ? 12.451 -0.121 -22.132 1.00 85.12 83 CYS A C 1
ATOM 687 O O . CYS A 1 83 ? 13.396 -0.139 -22.920 1.00 85.12 83 CYS A O 1
ATOM 689 N N . ARG A 1 84 ? 11.440 -0.997 -22.214 1.00 84.25 84 ARG A N 1
ATOM 690 C CA . ARG A 1 84 ? 11.373 -2.027 -23.260 1.00 84.25 84 ARG A CA 1
ATOM 691 C C . ARG A 1 84 ? 11.277 -1.416 -24.656 1.00 84.25 84 ARG A C 1
ATOM 693 O O . ARG A 1 84 ? 12.070 -1.770 -25.519 1.00 84.25 84 ARG A O 1
ATOM 700 N N . VAL A 1 85 ? 10.365 -0.464 -24.858 1.00 85.31 85 VAL A N 1
ATOM 701 C CA . VAL A 1 85 ? 10.199 0.217 -26.155 1.00 85.31 85 VAL A CA 1
ATOM 702 C C . VAL A 1 85 ? 11.486 0.935 -26.578 1.00 85.31 85 VAL A C 1
ATOM 704 O O . VAL A 1 85 ? 11.870 0.876 -27.741 1.00 85.31 85 VAL A O 1
ATOM 707 N N . GLN A 1 86 ? 12.184 1.581 -25.638 1.00 83.75 86 GLN A N 1
ATOM 708 C CA . GLN A 1 86 ? 13.462 2.245 -25.914 1.00 83.75 86 GLN A CA 1
ATOM 709 C C . GLN A 1 86 ? 14.562 1.260 -26.323 1.00 83.75 86 GLN A C 1
ATOM 711 O O . GLN A 1 86 ? 15.333 1.553 -27.233 1.00 83.75 86 GLN A O 1
ATOM 716 N N . LEU A 1 87 ? 14.639 0.097 -25.672 1.00 79.75 87 LEU A N 1
ATOM 717 C CA . LEU A 1 87 ? 15.578 -0.955 -26.058 1.00 79.75 87 LEU A CA 1
ATOM 718 C C . LEU A 1 87 ? 15.265 -1.528 -27.435 1.00 79.75 87 LEU A C 1
ATOM 720 O O . LEU A 1 87 ? 16.178 -1.689 -28.240 1.00 79.75 87 LEU A O 1
ATOM 724 N N . GLU A 1 88 ? 13.993 -1.821 -27.705 1.00 82.00 88 GLU A N 1
ATOM 725 C CA . GLU A 1 88 ? 13.549 -2.322 -29.005 1.00 82.00 88 GLU A CA 1
ATOM 726 C C . GLU A 1 88 ? 13.942 -1.352 -30.124 1.00 82.00 88 GLU A C 1
ATOM 728 O O . GLU A 1 88 ? 14.556 -1.782 -31.094 1.00 82.00 88 GLU A O 1
ATOM 733 N N . ASP A 1 89 ? 13.697 -0.048 -29.960 1.00 79.88 89 ASP A N 1
ATOM 734 C CA . ASP A 1 89 ? 14.059 0.983 -30.945 1.00 79.88 89 ASP A CA 1
ATOM 735 C C . ASP A 1 89 ? 15.573 1.022 -31.234 1.00 79.88 89 ASP A C 1
ATOM 737 O O . ASP A 1 89 ? 15.998 1.031 -32.390 1.00 79.88 89 ASP A O 1
ATOM 741 N N . GLN A 1 90 ? 16.406 0.946 -30.190 1.00 73.81 90 GLN A N 1
ATOM 742 C CA . GLN A 1 90 ? 17.869 0.949 -30.322 1.00 73.81 90 GLN A CA 1
ATOM 743 C C . GLN A 1 90 ? 18.416 -0.326 -30.992 1.00 73.81 90 GLN A C 1
ATOM 745 O O . GLN A 1 90 ? 19.452 -0.269 -31.652 1.00 73.81 90 GLN A O 1
ATOM 750 N N . LEU A 1 91 ? 17.725 -1.470 -30.877 1.00 69.81 91 LEU A N 1
ATOM 751 C CA . LEU A 1 91 ? 18.126 -2.732 -31.522 1.00 69.81 91 LEU A CA 1
ATOM 752 C C . LEU A 1 91 ? 17.970 -2.706 -33.053 1.00 69.81 91 LEU A C 1
ATOM 754 O O . LEU A 1 91 ? 18.651 -3.465 -33.747 1.00 69.81 91 LEU A O 1
ATOM 758 N N . PHE A 1 92 ? 17.106 -1.843 -33.597 1.00 65.62 92 PHE A N 1
ATOM 759 C CA . PHE A 1 92 ? 16.898 -1.721 -35.045 1.00 65.62 92 PHE A CA 1
ATOM 760 C C . PHE A 1 92 ? 17.906 -0.790 -35.738 1.00 65.62 92 PHE A C 1
ATOM 762 O O . PHE A 1 92 ? 17.988 -0.788 -36.970 1.00 65.62 92 PHE A O 1
ATOM 769 N N . VAL A 1 93 ? 18.707 -0.028 -34.986 1.00 60.69 93 VAL A N 1
ATOM 770 C CA . VAL A 1 93 ? 19.647 0.957 -35.540 1.00 60.69 93 VAL A CA 1
ATOM 771 C C . VAL A 1 93 ? 21.054 0.355 -35.658 1.00 60.69 93 VAL A C 1
ATOM 773 O O . VAL A 1 93 ? 21.773 0.189 -34.678 1.00 60.69 93 VAL A O 1
ATOM 776 N N . GLN A 1 94 ? 21.480 0.028 -36.884 1.00 58.16 94 GLN A N 1
ATOM 777 C CA . GLN A 1 94 ? 22.766 -0.634 -37.178 1.00 58.16 94 GLN A CA 1
ATOM 778 C C . GLN A 1 94 ? 23.970 0.323 -37.327 1.00 58.16 94 GLN A C 1
ATOM 780 O O . GLN A 1 94 ? 24.857 0.081 -38.148 1.00 58.16 94 GLN A O 1
ATOM 785 N N . GLU A 1 95 ? 24.037 1.413 -36.560 1.00 66.81 95 GLU A N 1
ATOM 786 C CA . GLU A 1 95 ? 25.177 2.343 -36.617 1.00 66.81 95 GLU A CA 1
ATOM 787 C C . GLU A 1 95 ? 26.120 2.185 -35.414 1.00 66.81 95 GLU A C 1
ATOM 789 O O . GLU A 1 95 ? 25.720 2.261 -34.254 1.00 66.81 95 GLU A O 1
ATOM 794 N N . THR A 1 96 ? 27.420 2.026 -35.678 1.00 64.69 96 THR A N 1
ATOM 795 C CA . THR A 1 96 ? 28.479 1.888 -34.656 1.00 64.69 96 THR A CA 1
ATOM 796 C C . THR A 1 96 ? 28.634 3.114 -33.752 1.00 64.69 96 THR A C 1
ATOM 798 O O . THR A 1 96 ? 29.110 2.981 -32.626 1.00 64.69 96 THR A O 1
ATOM 801 N N . SER A 1 97 ? 28.194 4.293 -34.202 1.00 63.44 97 SER A N 1
ATOM 802 C CA . SER A 1 97 ? 28.097 5.522 -33.400 1.00 63.44 97 SER A CA 1
ATOM 803 C C . SER A 1 97 ? 27.117 5.387 -32.224 1.00 63.44 97 SER A C 1
ATOM 805 O O . SER A 1 97 ? 27.294 6.059 -31.209 1.00 63.44 97 SER A O 1
ATOM 807 N N . GLN A 1 98 ? 26.131 4.487 -32.320 1.00 65.62 98 GLN A N 1
ATOM 808 C CA . GLN A 1 98 ? 25.130 4.242 -31.278 1.00 65.62 98 GLN A CA 1
ATOM 809 C C . GLN A 1 98 ? 25.488 3.087 -30.333 1.00 65.62 98 GLN A C 1
ATOM 811 O O . GLN A 1 98 ? 24.853 2.937 -29.296 1.00 65.62 98 GLN A O 1
ATOM 816 N N . ALA A 1 99 ? 26.557 2.327 -30.593 1.00 72.31 99 ALA A N 1
ATOM 817 C CA . ALA A 1 99 ? 26.966 1.216 -29.725 1.00 72.31 99 ALA A CA 1
ATOM 818 C C . ALA A 1 99 ? 27.345 1.669 -28.299 1.00 72.31 99 ALA A C 1
ATOM 820 O O . ALA A 1 99 ? 27.051 0.978 -27.326 1.00 72.31 99 ALA A O 1
ATOM 821 N N . VAL A 1 100 ? 27.958 2.851 -28.151 1.00 78.75 100 VAL A N 1
ATOM 822 C CA . VAL A 1 100 ? 28.279 3.430 -26.830 1.00 78.75 100 VAL A CA 1
ATOM 823 C C . VAL A 1 100 ? 27.009 3.883 -26.102 1.00 78.75 100 VAL A C 1
ATOM 825 O O . VAL A 1 100 ? 26.906 3.709 -24.888 1.00 78.75 100 VAL A O 1
ATOM 828 N N . LEU A 1 101 ? 26.024 4.418 -26.832 1.00 78.25 101 LEU A N 1
ATOM 829 C CA . LEU A 1 101 ? 24.718 4.784 -26.275 1.00 78.25 101 LEU A CA 1
ATOM 830 C C . LEU A 1 101 ? 23.962 3.535 -25.820 1.00 78.25 101 LEU A C 1
ATOM 832 O O . LEU A 1 101 ? 23.475 3.500 -24.697 1.00 78.25 101 LEU A O 1
ATOM 836 N N . PHE A 1 102 ? 23.961 2.484 -26.637 1.00 76.44 102 PHE A N 1
ATOM 837 C CA . PHE A 1 102 ? 23.380 1.190 -26.302 1.00 76.44 102 PHE A CA 1
ATOM 838 C C . PHE A 1 102 ? 24.010 0.568 -25.047 1.00 76.44 102 PHE A C 1
ATOM 840 O O . PHE A 1 102 ? 23.290 0.165 -24.138 1.00 76.44 102 PHE A O 1
ATOM 847 N N . LEU A 1 103 ? 25.344 0.549 -24.945 1.00 80.19 103 LEU A N 1
ATOM 848 C CA . LEU A 1 103 ? 26.042 0.064 -23.746 1.00 80.19 103 LEU A CA 1
ATOM 849 C C . LEU A 1 103 ? 25.698 0.891 -22.500 1.00 80.19 103 LEU A C 1
ATOM 851 O O . LEU A 1 103 ? 25.475 0.330 -21.431 1.00 80.19 103 LEU A O 1
ATOM 855 N N . THR A 1 104 ? 25.616 2.216 -22.646 1.00 84.81 104 THR A N 1
ATOM 856 C CA . THR A 1 104 ? 25.224 3.117 -21.550 1.00 84.81 104 THR A CA 1
ATOM 857 C C . THR A 1 104 ? 23.794 2.833 -21.088 1.00 84.81 104 THR A C 1
ATOM 859 O O . THR A 1 104 ? 23.536 2.762 -19.888 1.00 84.81 104 THR A O 1
ATOM 862 N N . LEU A 1 105 ? 22.873 2.625 -22.034 1.00 82.44 105 LEU A N 1
ATOM 863 C CA . LEU A 1 105 ? 21.486 2.264 -21.750 1.00 82.44 105 LEU A CA 1
ATOM 864 C C . LEU A 1 105 ? 21.395 0.903 -21.055 1.00 82.44 105 LEU A C 1
ATOM 866 O O . LEU A 1 105 ? 20.699 0.793 -20.053 1.00 82.44 105 LEU A O 1
ATOM 870 N N . MET A 1 106 ? 22.125 -0.115 -21.524 1.00 84.19 106 MET A N 1
ATOM 871 C CA . MET A 1 106 ? 22.161 -1.424 -20.863 1.00 84.19 106 MET A CA 1
ATOM 872 C C . MET A 1 106 ? 22.667 -1.332 -19.423 1.00 84.19 106 MET A C 1
ATOM 874 O O . MET A 1 106 ? 22.068 -1.925 -18.531 1.00 84.19 106 MET A O 1
ATOM 878 N N . GLN A 1 107 ? 23.723 -0.557 -19.176 1.00 85.38 107 GLN A N 1
ATOM 879 C CA . GLN A 1 107 ? 24.268 -0.40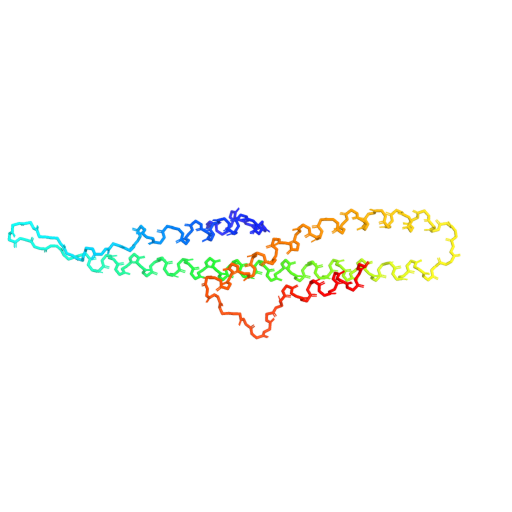0 -17.829 1.00 85.38 107 GLN A CA 1
ATOM 880 C C . GLN A 1 107 ? 23.290 0.314 -16.879 1.00 85.38 107 GLN A C 1
ATOM 882 O O . GLN A 1 107 ? 23.129 -0.092 -15.727 1.00 85.38 107 GLN A O 1
ATOM 887 N N . ASP A 1 108 ? 22.602 1.354 -17.356 1.00 86.38 108 ASP A N 1
ATOM 888 C CA . ASP A 1 108 ? 21.540 2.019 -16.593 1.00 86.38 108 ASP A CA 1
ATOM 889 C C . ASP A 1 108 ? 20.380 1.049 -16.310 1.00 86.38 108 ASP A C 1
ATOM 891 O O . ASP A 1 108 ? 19.889 0.965 -15.184 1.00 86.38 108 ASP A O 1
ATOM 895 N N . LEU A 1 109 ? 19.996 0.229 -17.288 1.00 84.94 109 LEU A N 1
ATOM 896 C CA . LEU A 1 109 ? 18.947 -0.777 -17.125 1.00 84.94 109 LEU A CA 1
ATOM 897 C C . LEU A 1 109 ? 19.294 -1.863 -16.110 1.00 84.94 109 LEU A C 1
ATOM 899 O O . LEU A 1 109 ? 18.419 -2.230 -15.327 1.00 84.94 109 LEU A O 1
ATOM 903 N N . GLU A 1 110 ? 20.537 -2.347 -16.073 1.00 84.81 110 GLU A N 1
ATOM 904 C CA . GLU A 1 110 ? 20.970 -3.284 -15.029 1.00 84.81 110 GLU A CA 1
ATOM 905 C C . GLU A 1 110 ? 20.787 -2.671 -13.636 1.00 84.81 110 GLU A C 1
ATOM 907 O O . GLU A 1 110 ? 20.206 -3.301 -12.752 1.00 84.81 110 GLU A O 1
ATOM 912 N N . SER A 1 111 ? 21.165 -1.401 -13.465 1.00 86.69 111 SER A N 1
ATOM 913 C CA . SER A 1 111 ? 20.989 -0.700 -12.188 1.00 86.69 111 SER A CA 1
ATOM 914 C C . SER A 1 111 ? 19.514 -0.503 -11.811 1.00 86.69 111 SER A C 1
ATOM 916 O O . SER A 1 111 ? 19.126 -0.675 -10.653 1.00 86.69 111 SER A O 1
ATOM 918 N N . ARG A 1 112 ? 18.654 -0.197 -12.792 1.00 85.62 112 ARG A N 1
ATOM 919 C CA . ARG A 1 112 ? 17.206 -0.040 -12.585 1.00 85.62 112 ARG A CA 1
ATOM 920 C C . ARG A 1 112 ? 16.541 -1.368 -12.244 1.00 85.62 112 ARG A C 1
ATOM 922 O O . ARG A 1 112 ? 15.665 -1.388 -11.383 1.00 85.62 112 ARG A O 1
ATOM 929 N N . LYS A 1 113 ? 16.975 -2.470 -12.862 1.00 83.31 113 LYS A N 1
ATOM 930 C CA . LYS A 1 113 ? 16.467 -3.824 -12.603 1.00 83.31 113 LYS A CA 1
ATOM 931 C C . LYS A 1 113 ? 16.664 -4.231 -11.141 1.00 83.31 113 LYS A C 1
ATOM 933 O O . LYS A 1 113 ? 15.723 -4.732 -10.532 1.00 83.31 113 LYS A O 1
ATOM 938 N N . GLU A 1 114 ? 17.822 -3.936 -10.549 1.00 83.38 114 GLU A N 1
ATOM 939 C CA . GLU A 1 114 ? 18.073 -4.199 -9.122 1.00 83.38 114 GLU A CA 1
ATOM 940 C C . GLU A 1 114 ? 17.122 -3.416 -8.200 1.00 83.38 114 GLU A C 1
ATOM 942 O O . GLU A 1 114 ? 16.624 -3.938 -7.198 1.00 83.38 114 GLU A O 1
ATOM 947 N N . VAL A 1 115 ? 16.846 -2.151 -8.536 1.00 85.75 115 VAL A N 1
ATOM 948 C CA . VAL A 1 115 ? 15.883 -1.322 -7.794 1.00 85.75 115 VAL A CA 1
ATOM 949 C C . VAL A 1 115 ? 14.470 -1.875 -7.954 1.00 85.75 115 VAL A C 1
ATOM 951 O O . VAL A 1 115 ? 13.737 -1.989 -6.971 1.00 85.75 115 VAL A O 1
ATOM 954 N N . TRP A 1 116 ? 14.091 -2.263 -9.173 1.00 85.00 116 TRP A N 1
ATOM 955 C CA . TRP A 1 116 ? 12.779 -2.832 -9.449 1.00 85.00 116 TRP A CA 1
ATOM 956 C C . TRP A 1 116 ? 12.533 -4.116 -8.676 1.00 85.00 116 TRP A C 1
ATOM 958 O O . TRP A 1 116 ? 11.463 -4.258 -8.094 1.00 85.00 116 TRP A O 1
ATOM 968 N N . GLU A 1 117 ? 13.523 -5.001 -8.592 1.00 83.06 117 GLU A N 1
ATOM 969 C CA . GLU A 1 117 ? 13.423 -6.248 -7.839 1.00 83.06 117 GLU A CA 1
ATOM 970 C C . GLU A 1 117 ? 13.233 -6.005 -6.333 1.00 83.06 117 GLU A C 1
ATOM 972 O O . GLU A 1 117 ? 12.397 -6.654 -5.694 1.00 83.06 117 GLU A O 1
ATOM 977 N N . ARG A 1 118 ? 13.940 -5.016 -5.769 1.00 83.25 118 ARG A N 1
ATOM 978 C CA . ARG A 1 118 ? 13.764 -4.600 -4.369 1.00 83.25 118 ARG A CA 1
ATOM 979 C C . ARG A 1 118 ? 12.350 -4.076 -4.115 1.00 83.25 118 ARG A C 1
ATOM 981 O O . ARG A 1 118 ? 11.683 -4.530 -3.185 1.00 83.25 118 ARG A O 1
ATOM 988 N N . ASP A 1 119 ? 11.879 -3.166 -4.962 1.00 82.94 119 ASP A N 1
ATOM 989 C CA . ASP A 1 119 ? 10.540 -2.584 -4.843 1.00 82.94 119 ASP A CA 1
ATOM 990 C C . ASP A 1 119 ? 9.443 -3.639 -5.046 1.00 82.94 119 ASP A C 1
ATOM 992 O O . ASP A 1 119 ? 8.403 -3.581 -4.386 1.00 82.94 119 ASP A O 1
ATOM 996 N N . ASN A 1 120 ? 9.691 -4.647 -5.892 1.00 84.25 120 ASN A N 1
ATOM 997 C CA . ASN A 1 120 ? 8.766 -5.750 -6.149 1.00 84.25 120 ASN A CA 1
ATOM 998 C C . ASN A 1 120 ? 8.420 -6.495 -4.850 1.00 84.25 120 ASN A C 1
ATOM 1000 O O . ASN A 1 120 ? 7.258 -6.790 -4.565 1.00 84.25 120 ASN A O 1
ATOM 1004 N N . GLN A 1 121 ? 9.421 -6.749 -4.002 1.00 83.31 121 GLN A N 1
ATOM 1005 C CA . GLN A 1 121 ? 9.199 -7.395 -2.707 1.00 83.31 121 GLN A CA 1
ATOM 1006 C C . GLN A 1 121 ? 8.310 -6.541 -1.792 1.00 83.31 121 GLN A C 1
ATOM 1008 O O . GLN A 1 121 ? 7.410 -7.067 -1.123 1.00 83.31 121 GLN A O 1
ATOM 1013 N N . THR A 1 122 ? 8.524 -5.224 -1.779 1.00 87.00 122 THR A N 1
ATOM 1014 C CA . THR A 1 122 ? 7.728 -4.271 -0.992 1.00 87.00 122 THR A CA 1
ATOM 1015 C C . THR A 1 122 ? 6.292 -4.177 -1.506 1.00 87.00 122 THR A C 1
ATOM 1017 O O . THR A 1 122 ? 5.350 -4.231 -0.713 1.00 87.00 122 THR A O 1
ATOM 1020 N N . PHE A 1 123 ? 6.093 -4.155 -2.820 1.00 87.62 123 PHE A N 1
ATOM 1021 C CA . PHE A 1 123 ? 4.782 -4.181 -3.470 1.00 87.62 123 PHE A CA 1
ATOM 1022 C C . PHE A 1 123 ? 3.992 -5.461 -3.168 1.00 87.62 123 PHE A C 1
ATOM 1024 O O . PHE A 1 123 ? 2.843 -5.389 -2.716 1.00 87.62 123 PHE A O 1
ATOM 1031 N N . GLY A 1 124 ? 4.628 -6.630 -3.265 1.00 87.88 124 GLY A N 1
ATOM 1032 C CA . GLY A 1 124 ? 4.007 -7.893 -2.869 1.00 87.88 124 GLY A CA 1
ATOM 1033 C C . GLY A 1 124 ? 3.682 -7.968 -1.367 1.00 87.88 124 GLY A C 1
ATOM 1034 O O . GLY A 1 124 ? 2.732 -8.644 -0.958 1.00 87.88 124 GLY A O 1
ATOM 1035 N N . ARG A 1 125 ? 4.445 -7.286 -0.498 1.00 89.50 125 ARG A N 1
ATOM 1036 C CA . ARG A 1 125 ? 4.112 -7.137 0.936 1.00 89.50 125 ARG A CA 1
ATOM 1037 C C . ARG A 1 125 ? 2.945 -6.171 1.160 1.00 89.50 125 ARG A C 1
ATOM 1039 O O . ARG A 1 125 ? 2.124 -6.426 2.047 1.00 89.50 125 ARG A O 1
ATOM 1046 N N . ALA A 1 126 ? 2.856 -5.102 0.375 1.00 90.75 126 ALA A N 1
ATOM 1047 C CA . ALA A 1 126 ? 1.793 -4.104 0.433 1.00 90.75 126 ALA A CA 1
ATOM 1048 C C . ALA A 1 126 ? 0.421 -4.697 0.094 1.00 90.75 126 ALA A C 1
ATOM 1050 O O . ALA A 1 126 ? -0.511 -4.584 0.895 1.00 90.75 126 ALA A O 1
ATOM 1051 N N . GLU A 1 127 ? 0.310 -5.438 -1.008 1.00 88.62 127 GLU A N 1
ATOM 1052 C CA . GLU A 1 127 ? -0.951 -6.070 -1.417 1.00 88.62 127 GLU A CA 1
ATOM 1053 C C . GLU A 1 127 ? -1.402 -7.170 -0.436 1.00 88.62 127 GLU A C 1
ATOM 1055 O O . GLU A 1 127 ? -2.573 -7.251 -0.039 1.00 88.62 127 GLU A O 1
ATOM 1060 N N . ARG A 1 128 ? -0.450 -7.963 0.079 1.00 90.19 128 ARG A N 1
ATOM 1061 C CA . ARG A 1 128 ? -0.714 -8.923 1.166 1.00 90.19 128 ARG A CA 1
ATOM 1062 C C . ARG A 1 128 ? -1.179 -8.231 2.446 1.00 90.19 128 ARG A C 1
ATOM 1064 O O . ARG A 1 128 ? -2.028 -8.768 3.160 1.00 90.19 128 ARG A O 1
ATOM 1071 N N . THR A 1 129 ? -0.648 -7.052 2.756 1.00 90.62 129 THR A N 1
ATOM 1072 C CA . THR A 1 129 ? -1.079 -6.261 3.917 1.00 90.62 129 THR A CA 1
ATOM 1073 C C . THR A 1 129 ? -2.500 -5.732 3.730 1.00 90.62 129 THR A C 1
ATOM 1075 O O . THR A 1 129 ? -3.318 -5.911 4.632 1.00 90.62 129 THR A O 1
ATOM 1078 N N . LEU A 1 130 ? -2.854 -5.207 2.553 1.00 91.44 130 LEU A N 1
ATOM 1079 C CA . LEU A 1 130 ? -4.240 -4.832 2.233 1.00 91.44 130 LEU A CA 1
ATOM 1080 C C . LEU A 1 130 ? -5.205 -6.014 2.415 1.00 91.44 130 LEU A C 1
ATOM 1082 O O . LEU A 1 130 ? -6.234 -5.887 3.084 1.00 91.44 130 LEU A O 1
ATOM 1086 N N . SER A 1 131 ? -4.817 -7.195 1.926 1.00 88.81 131 SER A N 1
ATOM 1087 C CA . SER A 1 131 ? -5.586 -8.435 2.100 1.00 88.81 131 SER A CA 1
ATOM 1088 C C . SER A 1 131 ? -5.771 -8.800 3.579 1.00 88.81 131 SER A C 1
ATOM 1090 O O . SER A 1 131 ? -6.878 -9.103 4.028 1.00 88.81 131 SER A O 1
ATOM 1092 N N . LYS A 1 132 ? -4.705 -8.701 4.386 1.00 89.88 132 LYS A N 1
ATOM 1093 C CA . LYS A 1 132 ? -4.745 -8.930 5.843 1.00 89.88 132 LYS A CA 1
ATOM 1094 C C . LYS A 1 132 ? -5.658 -7.949 6.579 1.00 89.88 132 LYS A C 1
ATOM 1096 O O . LYS A 1 132 ? -6.237 -8.314 7.601 1.00 89.88 132 LYS A O 1
ATOM 1101 N N . HIS A 1 133 ? -5.773 -6.727 6.074 1.00 87.81 133 HIS A N 1
ATOM 1102 C CA . HIS A 1 133 ? -6.675 -5.696 6.580 1.00 87.81 133 HIS A CA 1
ATOM 1103 C C . HIS A 1 133 ? -8.115 -5.838 6.048 1.00 87.81 133 HIS A C 1
ATOM 1105 O O . HIS A 1 133 ? -8.959 -4.999 6.356 1.00 87.81 133 HIS A O 1
ATOM 1111 N N . ARG A 1 134 ? -8.422 -6.928 5.322 1.00 87.56 134 ARG A N 1
ATOM 1112 C CA . ARG A 1 134 ? -9.735 -7.228 4.723 1.00 87.56 134 ARG A CA 1
ATOM 1113 C C . ARG A 1 134 ? -10.204 -6.156 3.740 1.00 87.56 134 ARG A C 1
ATOM 1115 O O . ARG A 1 134 ? -11.407 -5.912 3.611 1.00 87.56 134 ARG A O 1
ATOM 1122 N N . PHE A 1 135 ? -9.262 -5.515 3.055 1.00 88.62 135 PHE A N 1
ATOM 1123 C CA . PHE A 1 135 ? -9.595 -4.618 1.962 1.00 88.62 135 PHE A CA 1
ATOM 1124 C C . PHE A 1 135 ? -10.353 -5.386 0.873 1.00 88.62 135 PHE A C 1
ATOM 1126 O O . PHE A 1 135 ? -9.992 -6.511 0.527 1.00 88.62 135 PHE A O 1
ATOM 1133 N N . ARG A 1 136 ? -11.430 -4.788 0.354 1.00 87.56 136 ARG A N 1
ATOM 1134 C CA . ARG A 1 136 ? -12.157 -5.338 -0.791 1.00 87.56 136 ARG A CA 1
ATOM 1135 C C . ARG A 1 136 ? -11.570 -4.731 -2.049 1.00 87.56 136 ARG A C 1
ATOM 1137 O O . ARG A 1 136 ? -11.808 -3.558 -2.323 1.00 87.56 136 ARG A O 1
ATOM 1144 N N . PHE A 1 137 ? -10.818 -5.537 -2.780 1.00 86.88 137 PHE A N 1
ATOM 1145 C CA . PHE A 1 137 ? -10.257 -5.133 -4.058 1.00 86.88 137 PHE A CA 1
ATOM 1146 C C . PHE A 1 137 ? -11.385 -4.879 -5.074 1.00 86.88 137 PHE A C 1
ATOM 1148 O O . PHE A 1 137 ? -12.290 -5.713 -5.192 1.00 86.88 137 PHE A O 1
ATOM 1155 N N . PRO A 1 138 ? -11.372 -3.730 -5.771 1.00 87.12 138 PRO A N 1
ATOM 1156 C CA . PRO A 1 138 ? -12.236 -3.478 -6.920 1.00 87.12 138 PRO A CA 1
ATOM 1157 C C . PRO A 1 138 ? -12.035 -4.514 -8.034 1.00 87.12 138 PRO A C 1
ATOM 1159 O O . PRO A 1 138 ? -10.984 -5.142 -8.126 1.00 87.12 138 PRO A O 1
ATOM 1162 N N . SER A 1 139 ? -13.024 -4.670 -8.915 1.00 80.62 139 SER A N 1
ATOM 1163 C CA . SER A 1 139 ? -12.930 -5.588 -10.062 1.00 80.62 139 SER A CA 1
ATOM 1164 C C . SER A 1 139 ? -11.877 -5.172 -11.094 1.00 80.62 139 SER A C 1
ATOM 1166 O O . SER A 1 139 ? -11.387 -6.010 -11.840 1.00 80.62 139 SER A O 1
ATOM 1168 N N . ASP A 1 140 ? -11.549 -3.883 -11.147 1.00 84.38 140 ASP A N 1
ATOM 1169 C CA . ASP A 1 140 ? -10.534 -3.265 -12.004 1.00 84.38 140 ASP A CA 1
ATOM 1170 C C . ASP A 1 140 ? -9.205 -3.039 -11.267 1.00 84.38 140 ASP A C 1
ATOM 1172 O O . ASP A 1 140 ? -8.366 -2.245 -11.703 1.00 84.38 140 ASP A O 1
ATOM 1176 N N . TRP A 1 141 ? -9.008 -3.710 -10.128 1.00 85.44 141 TRP A N 1
ATOM 1177 C CA . TRP A 1 141 ? -7.763 -3.608 -9.388 1.00 85.44 141 TRP A CA 1
ATOM 1178 C C . TRP A 1 141 ? -6.595 -4.094 -10.243 1.00 85.44 141 TRP A C 1
ATOM 1180 O O . TRP A 1 141 ? -6.605 -5.195 -10.795 1.00 85.44 141 TRP A O 1
ATOM 1190 N N . PHE A 1 142 ? -5.573 -3.254 -10.351 1.00 83.69 142 PHE A N 1
ATOM 1191 C CA . PHE A 1 142 ? -4.360 -3.613 -11.056 1.00 83.69 142 PHE A CA 1
ATOM 1192 C C . PHE A 1 142 ? -3.462 -4.379 -10.090 1.00 83.69 142 PHE A C 1
ATOM 1194 O O . PHE A 1 142 ? -2.856 -3.786 -9.205 1.00 83.69 142 PHE A O 1
ATOM 1201 N N . TYR A 1 143 ? -3.442 -5.701 -10.227 1.00 84.56 143 TYR A N 1
ATOM 1202 C CA . TYR A 1 143 ? -2.685 -6.576 -9.342 1.00 84.56 143 TYR A CA 1
ATOM 1203 C C . TYR A 1 143 ? -1.183 -6.430 -9.550 1.00 84.56 143 TYR A C 1
ATOM 1205 O O . TYR A 1 143 ? -0.710 -6.206 -10.667 1.00 84.56 143 TYR A O 1
ATOM 1213 N N . PHE A 1 144 ? -0.438 -6.637 -8.467 1.00 81.69 144 PHE A N 1
ATOM 1214 C CA . PHE A 1 144 ? 1.018 -6.704 -8.501 1.00 81.69 144 PHE A CA 1
ATOM 1215 C C . PHE A 1 144 ? 1.540 -7.736 -9.516 1.00 81.69 144 PHE A C 1
ATOM 1217 O O . PHE A 1 144 ? 2.530 -7.479 -10.194 1.00 81.69 144 PHE A O 1
ATOM 1224 N N . GLU A 1 145 ? 0.825 -8.851 -9.689 1.00 82.19 145 GLU A N 1
ATOM 1225 C CA . GLU A 1 145 ? 1.145 -9.905 -10.663 1.00 82.19 145 GLU A CA 1
ATOM 1226 C C . GLU A 1 145 ? 1.291 -9.373 -12.100 1.00 82.19 145 GLU A C 1
ATOM 1228 O O . GLU A 1 145 ? 2.105 -9.884 -12.863 1.00 82.19 145 GLU A O 1
ATOM 1233 N N . ASN A 1 146 ? 0.566 -8.312 -12.474 1.00 80.50 146 ASN A N 1
ATOM 1234 C CA . ASN A 1 146 ? 0.708 -7.694 -13.796 1.00 80.50 146 ASN A CA 1
ATOM 1235 C C . ASN A 1 146 ? 2.040 -6.939 -13.939 1.00 80.50 146 ASN A C 1
ATOM 1237 O O . ASN A 1 146 ? 2.652 -6.964 -15.004 1.00 80.50 146 ASN A O 1
ATOM 1241 N N . VAL A 1 147 ? 2.497 -6.270 -12.873 1.00 78.94 147 VAL A N 1
ATOM 1242 C CA . VAL A 1 147 ? 3.813 -5.605 -12.839 1.00 78.94 147 VAL A CA 1
ATOM 1243 C C . VAL A 1 147 ? 4.920 -6.651 -12.875 1.00 78.94 147 VAL A C 1
ATOM 1245 O O . VAL A 1 147 ? 5.881 -6.513 -13.628 1.00 78.94 147 VAL A O 1
ATOM 1248 N N . GLU A 1 148 ? 4.765 -7.713 -12.085 1.00 79.56 148 GLU A N 1
ATOM 1249 C CA . GLU A 1 148 ? 5.703 -8.829 -12.048 1.00 79.56 148 GLU A CA 1
ATOM 1250 C C . GLU A 1 148 ? 5.785 -9.537 -13.407 1.00 79.56 148 GLU A C 1
ATOM 1252 O O . GLU A 1 148 ? 6.884 -9.825 -13.868 1.00 79.56 148 GLU A O 1
ATOM 1257 N N . GLY A 1 149 ? 4.654 -9.734 -14.091 1.00 80.00 149 GLY A N 1
ATOM 1258 C CA . GLY A 1 149 ? 4.597 -10.315 -15.431 1.00 80.00 149 GLY A CA 1
ATOM 1259 C C . GLY A 1 149 ? 5.341 -9.492 -16.486 1.00 80.00 149 GLY A C 1
ATOM 1260 O O . GLY A 1 149 ? 6.129 -10.054 -17.244 1.00 80.00 149 GLY A O 1
ATOM 1261 N N . GLU A 1 150 ? 5.163 -8.167 -16.513 1.00 78.06 150 GLU A N 1
ATOM 1262 C CA . GLU A 1 150 ? 5.958 -7.301 -17.402 1.00 78.06 150 GLU A CA 1
ATOM 1263 C C . GLU A 1 150 ? 7.447 -7.337 -17.059 1.00 78.06 150 GLU A C 1
ATOM 1265 O O . GLU A 1 150 ? 8.283 -7.341 -17.961 1.00 78.06 150 GLU A O 1
ATOM 1270 N N . MET A 1 151 ? 7.791 -7.390 -15.768 1.00 75.94 151 MET A N 1
ATOM 1271 C CA . MET A 1 151 ? 9.183 -7.497 -15.346 1.00 75.94 151 MET A CA 1
ATOM 1272 C C . MET A 1 151 ? 9.791 -8.838 -15.774 1.00 75.94 151 MET A C 1
ATOM 1274 O O . MET A 1 151 ? 10.897 -8.850 -16.303 1.00 75.94 151 MET A O 1
ATOM 1278 N N . MET A 1 152 ? 9.072 -9.953 -15.616 1.00 76.81 152 MET A N 1
ATOM 1279 C CA . MET A 1 152 ? 9.507 -11.276 -16.081 1.00 76.81 152 MET A CA 1
ATOM 1280 C C . MET A 1 152 ? 9.644 -11.344 -17.602 1.00 76.81 152 MET A C 1
ATOM 1282 O O . MET A 1 152 ? 10.554 -11.998 -18.091 1.00 76.81 152 MET A O 1
ATOM 1286 N N . ALA A 1 153 ? 8.771 -10.667 -18.351 1.00 74.94 153 ALA A N 1
ATOM 1287 C CA . ALA A 1 153 ? 8.891 -10.569 -19.805 1.00 74.94 153 ALA A CA 1
ATOM 1288 C C . ALA A 1 153 ? 10.095 -9.718 -20.249 1.00 74.94 153 ALA A C 1
ATOM 1290 O O . ALA A 1 153 ? 10.524 -9.816 -21.397 1.00 74.94 153 ALA A O 1
ATOM 1291 N N . PHE A 1 154 ? 10.608 -8.864 -19.362 1.00 67.38 154 PHE A N 1
ATOM 1292 C CA . PHE A 1 154 ? 11.771 -8.018 -19.600 1.00 67.38 154 PHE A CA 1
ATOM 1293 C C . PHE A 1 154 ? 13.103 -8.664 -19.171 1.00 67.38 154 PHE A C 1
ATOM 1295 O O . PHE A 1 154 ? 14.147 -8.296 -19.708 1.00 67.38 154 PHE A O 1
ATOM 1302 N N . MET A 1 155 ? 13.092 -9.577 -18.190 1.00 63.44 155 MET A N 1
ATOM 1303 C CA . MET A 1 155 ? 14.294 -10.262 -17.683 1.00 63.44 155 MET A CA 1
ATOM 1304 C C . MET A 1 155 ? 14.813 -11.352 -18.613 1.00 63.44 155 MET A C 1
ATOM 1306 O O . MET A 1 155 ? 16.058 -11.485 -18.613 1.00 63.44 155 MET A O 1
#

pLDDT: mean 82.8, std 8.47, range [53.12, 91.44]

Organism: Guillardia theta (NCBI:txid55529)

Foldseek 3Di:
DVLVVCPLDLVSLLVVLVVLVVCVVVLPDPDQWDDDPPDIDGCVVVSVVSVVVSVVVLVVSLVSSLVSLQVVLVVLLVVLVVLVVVLVVLVPDPDPVCVVVNVVSVVVVVVVLVVLVVVLVSSVSSVVSSVVSVPDADPPRDDSVSSVVSSVVVD